Protein AF-A0A2P2KEE9-F1 (afdb_monomer_lite)

Organism: Rhizophora mucronata (NCBI:txid61149)

Structure (mmCIF, N/CA/C/O backbone):
data_AF-A0A2P2KEE9-F1
#
_entry.id   AF-A0A2P2KEE9-F1
#
loop_
_atom_site.group_PDB
_atom_site.id
_atom_site.type_symbol
_atom_site.label_atom_id
_atom_site.label_alt_id
_atom_site.label_comp_id
_atom_site.label_asym_id
_atom_site.label_entity_id
_atom_site.label_seq_id
_atom_site.pdbx_PDB_ins_code
_atom_site.Cartn_x
_atom_site.Cartn_y
_atom_site.Cartn_z
_atom_site.occupancy
_atom_site.B_iso_or_equiv
_atom_site.auth_seq_id
_atom_site.auth_comp_id
_atom_s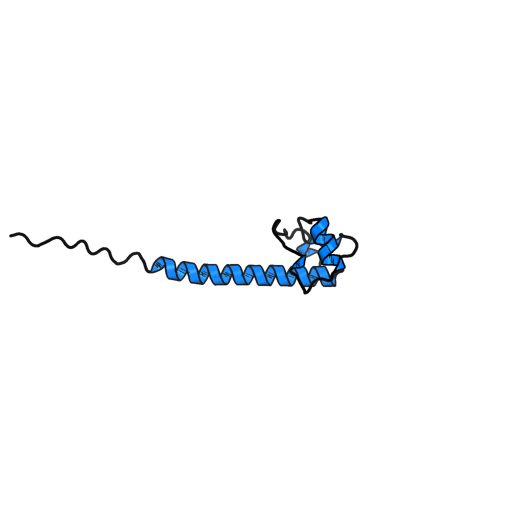ite.auth_asym_id
_atom_site.auth_atom_id
_atom_site.pdbx_PDB_model_num
ATOM 1 N N . MET A 1 1 ? 8.966 -12.299 3.941 1.00 59.47 1 MET A N 1
ATOM 2 C CA . MET A 1 1 ? 7.691 -11.857 3.320 1.00 59.47 1 MET A CA 1
ATOM 3 C C . MET A 1 1 ? 6.902 -12.978 2.614 1.00 59.47 1 MET A C 1
ATOM 5 O O . MET A 1 1 ? 5.798 -12.719 2.152 1.00 59.47 1 MET A O 1
ATOM 9 N N . ALA A 1 2 ? 7.389 -14.231 2.565 1.00 60.59 2 ALA A N 1
ATOM 10 C CA . ALA A 1 2 ? 6.725 -15.325 1.835 1.00 60.59 2 ALA A CA 1
ATOM 11 C C . ALA A 1 2 ? 5.352 -15.750 2.404 1.00 60.59 2 ALA A C 1
ATOM 13 O O . ALA A 1 2 ? 4.475 -16.153 1.650 1.00 60.59 2 ALA A O 1
ATOM 14 N N . HIS A 1 3 ? 5.116 -15.594 3.710 1.00 70.00 3 HIS A N 1
ATOM 15 C CA . HIS A 1 3 ? 3.892 -16.095 4.355 1.00 70.00 3 HIS A CA 1
ATOM 16 C C . HIS A 1 3 ? 2.623 -15.265 4.093 1.00 70.00 3 HIS A C 1
ATOM 18 O O . HIS A 1 3 ? 1.527 -15.725 4.392 1.00 70.00 3 HIS A O 1
ATOM 24 N N . GLN A 1 4 ? 2.734 -14.049 3.548 1.00 80.94 4 GLN A N 1
ATOM 25 C CA . GLN A 1 4 ? 1.591 -13.131 3.416 1.00 80.94 4 GLN A CA 1
ATOM 26 C C . GLN A 1 4 ? 1.042 -13.010 1.991 1.00 80.94 4 GLN A C 1
ATOM 28 O O . GLN A 1 4 ? 0.118 -12.236 1.765 1.00 80.94 4 GLN A O 1
ATOM 33 N N . GLN A 1 5 ? 1.553 -13.794 1.039 1.00 85.12 5 GLN A N 1
ATOM 34 C CA . GLN A 1 5 ? 1.161 -13.727 -0.377 1.00 85.12 5 GLN A CA 1
ATOM 35 C C . GLN A 1 5 ? -0.357 -13.856 -0.596 1.00 85.12 5 GLN A C 1
ATOM 37 O O . GLN A 1 5 ? -0.919 -13.160 -1.442 1.00 85.12 5 GLN A O 1
ATOM 42 N N . ASN A 1 6 ? -1.019 -14.684 0.215 1.00 92.25 6 ASN A N 1
ATOM 43 C CA . ASN A 1 6 ? -2.452 -14.972 0.111 1.00 92.25 6 ASN A CA 1
ATOM 44 C C . ASN A 1 6 ? -3.321 -14.087 1.012 1.00 92.25 6 ASN A C 1
ATOM 46 O O . ASN A 1 6 ? -4.525 -14.306 1.100 1.00 92.25 6 ASN A O 1
ATOM 50 N N . ARG A 1 7 ? -2.737 -13.107 1.717 1.00 93.69 7 ARG A N 1
ATOM 51 C CA . ARG A 1 7 ? -3.516 -12.218 2.580 1.00 93.69 7 ARG A CA 1
ATOM 52 C C . ARG A 1 7 ? -4.419 -11.341 1.702 1.00 93.69 7 ARG A C 1
ATOM 54 O O . ARG A 1 7 ? -3.869 -10.596 0.884 1.00 93.69 7 ARG A O 1
ATOM 61 N N . PRO A 1 8 ? -5.751 -11.404 1.870 1.00 95.06 8 PRO A N 1
ATOM 62 C CA . PRO A 1 8 ? -6.675 -10.631 1.056 1.00 95.06 8 PRO A CA 1
ATOM 63 C C . PRO A 1 8 ? -6.610 -9.144 1.406 1.00 95.06 8 PRO A C 1
ATOM 65 O O . PRO A 1 8 ? -6.371 -8.766 2.560 1.00 95.06 8 PRO A O 1
ATOM 68 N N . LEU A 1 9 ? -6.839 -8.315 0.395 1.00 95.69 9 LEU A N 1
ATOM 69 C CA . LEU A 1 9 ? -7.024 -6.876 0.513 1.00 95.69 9 LEU A CA 1
ATOM 70 C C . LEU A 1 9 ? -8.519 -6.557 0.364 1.00 95.69 9 LEU A C 1
ATOM 72 O O . LEU A 1 9 ? -9.153 -7.106 -0.531 1.00 95.69 9 LEU A O 1
ATOM 76 N N . PRO A 1 10 ? -9.102 -5.707 1.228 1.00 93.69 10 PRO A N 1
ATOM 77 C CA . PRO A 1 10 ? -10.467 -5.229 1.031 1.00 93.69 10 PRO A CA 1
ATOM 78 C C . PRO A 1 10 ? -10.620 -4.447 -0.282 1.00 93.69 10 PRO A C 1
ATOM 80 O O . PRO A 1 10 ? -9.786 -3.602 -0.605 1.00 93.69 10 PRO A O 1
ATOM 83 N N . ASP A 1 11 ? -11.718 -4.659 -1.005 1.00 90.94 11 ASP A N 1
ATOM 84 C CA . ASP A 1 11 ? -11.957 -4.000 -2.302 1.00 90.94 11 ASP A CA 1
ATOM 85 C C . ASP A 1 11 ? -12.169 -2.479 -2.179 1.00 90.94 11 ASP A C 1
ATOM 87 O O . ASP A 1 11 ? -11.934 -1.710 -3.115 1.00 90.94 11 ASP A O 1
ATOM 91 N N . ASN A 1 12 ? -12.597 -2.035 -0.997 1.00 92.62 12 ASN A N 1
ATOM 92 C CA . ASN A 1 12 ? -12.898 -0.645 -0.669 1.00 92.62 12 ASN A CA 1
ATOM 93 C C . ASN A 1 12 ? -11.719 0.109 -0.032 1.00 92.62 12 ASN A C 1
ATOM 95 O O . ASN A 1 12 ? -11.933 1.141 0.604 1.00 92.62 12 ASN A O 1
ATOM 99 N N . LEU A 1 13 ? -10.486 -0.394 -0.162 1.00 94.19 13 LEU A N 1
ATOM 100 C CA . LEU A 1 13 ? -9.311 0.345 0.288 1.00 94.19 13 LEU A CA 1
ATOM 101 C C . LEU A 1 13 ? -9.140 1.636 -0.514 1.00 94.19 13 LEU A C 1
ATOM 103 O O . LEU A 1 13 ? -9.037 1.624 -1.740 1.00 94.19 13 LEU A O 1
ATOM 107 N N . ASP A 1 14 ? -9.029 2.742 0.212 1.00 95.62 14 ASP A N 1
ATOM 108 C CA . ASP A 1 14 ? -8.604 4.017 -0.339 1.00 95.62 14 ASP A CA 1
ATOM 109 C C . ASP A 1 14 ? -7.105 4.203 -0.094 1.00 95.62 14 ASP A C 1
ATOM 111 O O . ASP A 1 14 ? -6.674 4.638 0.979 1.00 95.62 14 ASP A O 1
ATOM 115 N N . TYR A 1 15 ? -6.297 3.829 -1.087 1.00 97.06 15 TYR A N 1
ATOM 116 C CA . TYR A 1 15 ? -4.847 3.955 -0.986 1.00 97.06 15 TYR A CA 1
ATOM 117 C C . TYR A 1 15 ? -4.392 5.418 -0.973 1.00 97.06 15 TYR A C 1
ATOM 119 O O . TYR A 1 15 ? -3.360 5.707 -0.375 1.00 97.06 15 TYR A O 1
ATOM 127 N N . TYR A 1 16 ? -5.139 6.363 -1.556 1.00 97.19 16 TYR A N 1
ATOM 128 C CA . TYR A 1 16 ? -4.722 7.770 -1.583 1.00 97.19 16 TYR A CA 1
ATOM 129 C C . TYR A 1 16 ? -4.647 8.380 -0.181 1.00 97.19 16 TYR A C 1
ATOM 131 O O . TYR A 1 16 ? -3.725 9.149 0.112 1.00 97.19 16 TYR A O 1
ATOM 139 N N . ASN A 1 17 ? -5.546 7.945 0.702 1.00 95.75 17 ASN A N 1
ATOM 140 C CA . ASN A 1 17 ? -5.579 8.338 2.108 1.00 95.75 17 ASN A CA 1
ATOM 141 C C . ASN A 1 17 ? -4.497 7.666 2.980 1.00 95.75 17 ASN A C 1
ATOM 143 O O . ASN A 1 17 ? -4.326 8.027 4.146 1.00 95.75 17 ASN A O 1
ATOM 147 N N . MET A 1 18 ? -3.724 6.717 2.443 1.00 95.75 18 MET A N 1
ATOM 148 C CA . MET A 1 18 ? -2.643 6.046 3.171 1.00 95.75 18 MET A CA 1
ATOM 149 C C . MET A 1 18 ? -1.334 6.835 3.066 1.00 95.75 18 MET A C 1
ATOM 151 O O . MET A 1 18 ? -0.451 6.499 2.284 1.00 95.75 18 MET A O 1
ATOM 155 N N . THR A 1 19 ? -1.187 7.889 3.868 1.00 94.56 19 THR A N 1
ATOM 156 C CA . THR A 1 19 ? -0.031 8.811 3.818 1.00 94.56 19 THR A CA 1
ATOM 157 C C . THR A 1 19 ? 1.329 8.167 4.099 1.00 94.56 19 THR A C 1
ATOM 159 O O . THR A 1 19 ? 2.354 8.747 3.754 1.00 94.56 19 THR A O 1
ATOM 162 N N . THR A 1 20 ? 1.358 6.979 4.705 1.00 96.25 20 THR A N 1
ATOM 163 C CA . THR A 1 20 ? 2.588 6.205 4.930 1.00 96.25 20 THR A CA 1
ATOM 164 C C . THR A 1 20 ? 3.061 5.442 3.692 1.00 96.25 20 THR A C 1
ATOM 166 O O . THR A 1 20 ? 4.174 4.922 3.701 1.00 96.25 20 THR A O 1
ATOM 169 N N . LEU A 1 21 ? 2.238 5.361 2.642 1.00 97.88 21 LEU A N 1
ATOM 170 C CA . LEU A 1 21 ? 2.638 4.856 1.334 1.00 97.88 21 LEU A CA 1
ATOM 171 C C . LEU A 1 21 ? 3.238 5.984 0.495 1.00 97.88 21 LEU A C 1
ATOM 173 O O . LEU A 1 21 ? 2.773 7.130 0.525 1.00 97.88 21 LEU A O 1
ATOM 177 N N . SER A 1 22 ? 4.230 5.642 -0.321 1.00 98.12 22 SER A N 1
ATOM 178 C CA . SER A 1 22 ? 4.760 6.561 -1.324 1.00 98.12 22 SER A CA 1
ATOM 179 C C . SER A 1 22 ? 3.667 7.025 -2.295 1.00 98.12 22 SER A C 1
ATOM 181 O O . SER A 1 22 ? 2.640 6.369 -2.481 1.00 98.12 22 SER A O 1
ATOM 183 N N . LEU A 1 23 ? 3.862 8.191 -2.921 1.00 98.19 23 LEU A N 1
ATOM 184 C CA . LEU A 1 23 ? 2.917 8.692 -3.925 1.00 98.19 23 LEU A CA 1
ATOM 185 C C . LEU A 1 23 ? 2.756 7.695 -5.084 1.00 98.19 23 LEU A C 1
ATOM 187 O O . LEU A 1 23 ? 1.629 7.357 -5.438 1.00 98.19 23 LEU A O 1
ATOM 191 N N . GLU A 1 24 ? 3.868 7.161 -5.592 1.00 98.12 24 GLU A N 1
ATOM 192 C CA . GLU A 1 24 ? 3.849 6.169 -6.667 1.00 98.12 24 GLU A CA 1
ATOM 193 C C . GLU A 1 24 ? 3.072 4.912 -6.254 1.00 98.12 24 GLU A C 1
ATOM 195 O O . GLU A 1 24 ? 2.168 4.489 -6.974 1.00 98.12 24 GLU A O 1
ATOM 200 N N . ALA A 1 25 ? 3.331 4.351 -5.067 1.00 98.44 25 ALA A N 1
ATOM 201 C CA . ALA A 1 25 ? 2.589 3.181 -4.609 1.00 98.44 25 ALA A CA 1
ATOM 202 C C . ALA A 1 25 ? 1.084 3.461 -4.501 1.00 98.44 25 ALA A C 1
ATOM 204 O O . ALA A 1 25 ? 0.280 2.632 -4.930 1.00 98.44 25 ALA A O 1
ATOM 205 N N . ARG A 1 26 ? 0.680 4.633 -3.991 1.00 98.38 26 ARG A N 1
ATOM 206 C CA . ARG A 1 26 ? -0.739 5.020 -3.907 1.00 98.38 26 ARG A CA 1
ATOM 207 C C . ARG A 1 26 ? -1.401 5.077 -5.276 1.00 98.38 26 ARG A C 1
ATOM 209 O O . ARG A 1 26 ? -2.486 4.521 -5.443 1.00 98.38 26 ARG A O 1
ATOM 216 N N . GLU A 1 27 ? -0.749 5.689 -6.257 1.00 98.38 27 GLU A N 1
ATOM 217 C CA . GLU A 1 27 ? -1.252 5.770 -7.629 1.00 98.38 27 GLU A CA 1
ATOM 218 C C . GLU A 1 27 ? -1.361 4.385 -8.276 1.00 98.38 27 GLU A C 1
ATOM 220 O O . GLU A 1 27 ? -2.406 4.017 -8.822 1.00 98.38 27 GLU A O 1
ATOM 225 N N . LYS A 1 28 ? -0.294 3.583 -8.189 1.00 98.19 28 LYS A N 1
ATOM 226 C CA . LYS A 1 28 ? -0.230 2.261 -8.823 1.00 98.19 28 LYS A CA 1
ATOM 227 C C . LYS A 1 28 ? -1.221 1.288 -8.190 1.00 98.19 28 LYS A C 1
ATOM 229 O O . LYS A 1 28 ? -1.953 0.622 -8.918 1.00 98.19 28 LYS A O 1
ATOM 234 N N . LEU A 1 29 ? -1.293 1.226 -6.860 1.00 98.19 29 LEU A N 1
ATOM 235 C CA . LEU A 1 29 ? -2.225 0.348 -6.146 1.00 98.19 29 LEU A CA 1
ATOM 236 C C . LEU A 1 29 ? -3.682 0.764 -6.371 1.00 98.19 29 LEU A C 1
ATOM 238 O O . LEU A 1 29 ? -4.524 -0.105 -6.590 1.00 98.19 29 LEU A O 1
ATOM 242 N N . SER A 1 30 ? -3.976 2.069 -6.409 1.00 97.81 30 SER A N 1
ATOM 243 C CA . SER A 1 30 ? -5.327 2.566 -6.713 1.00 97.81 30 SER A CA 1
ATOM 244 C C . SER A 1 30 ? -5.784 2.206 -8.122 1.00 97.81 30 SER A C 1
ATOM 246 O O . SER A 1 30 ? -6.966 1.921 -8.320 1.00 97.81 30 SER A O 1
ATOM 248 N N . LYS A 1 31 ? -4.855 2.199 -9.087 1.00 97.62 31 LYS A N 1
ATOM 249 C CA . LYS A 1 31 ? -5.122 1.821 -10.478 1.00 97.62 31 LYS A CA 1
ATOM 250 C C . LYS A 1 31 ? -5.247 0.308 -10.663 1.00 97.62 31 LYS A C 1
ATOM 252 O O . LYS A 1 31 ? -6.139 -0.138 -11.373 1.00 97.62 31 LYS A O 1
ATOM 257 N N . VAL A 1 32 ? -4.344 -0.471 -10.065 1.00 97.44 32 VAL A N 1
ATOM 258 C CA . VAL A 1 32 ? -4.284 -1.931 -10.252 1.00 97.44 32 VAL A CA 1
ATOM 259 C C . VAL A 1 32 ? -5.323 -2.667 -9.406 1.00 97.44 32 VAL A C 1
ATOM 261 O O . VAL A 1 32 ? -5.808 -3.704 -9.843 1.00 97.44 32 VAL A O 1
ATOM 264 N N . ARG A 1 33 ? -5.670 -2.145 -8.220 1.00 97.44 33 ARG A N 1
ATOM 265 C CA . ARG A 1 33 ? -6.609 -2.769 -7.266 1.00 97.44 33 ARG A CA 1
ATOM 266 C C . ARG A 1 33 ? -6.273 -4.248 -6.986 1.00 97.44 33 ARG A C 1
ATOM 268 O O . ARG A 1 33 ? -7.085 -5.129 -7.260 1.00 97.44 33 ARG A O 1
ATOM 275 N N . PRO A 1 34 ? -5.068 -4.556 -6.468 1.00 97.31 34 PRO A N 1
ATOM 276 C CA . PRO A 1 34 ? -4.682 -5.936 -6.191 1.00 97.31 34 PRO A CA 1
ATOM 277 C C . PRO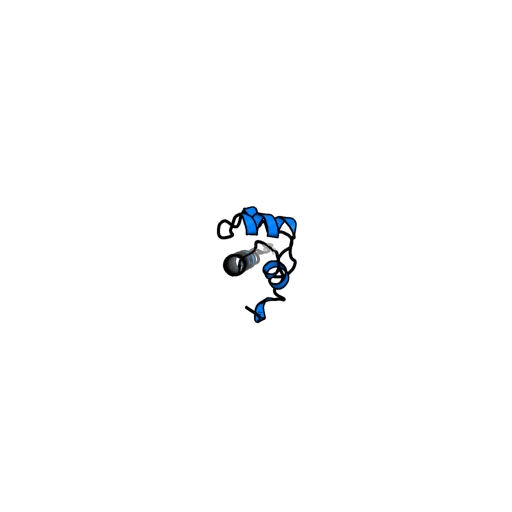 A 1 34 ? -5.587 -6.566 -5.127 1.00 97.31 34 PRO A C 1
ATOM 279 O O . PRO A 1 34 ? -5.911 -5.936 -4.124 1.00 97.31 34 PRO A O 1
ATOM 282 N N . GLN A 1 35 ? -5.920 -7.844 -5.303 1.00 97.25 35 GLN A N 1
ATOM 283 C CA . GLN A 1 35 ? -6.786 -8.580 -4.373 1.00 97.25 35 GLN A CA 1
ATOM 284 C C . GLN A 1 35 ? -6.018 -9.186 -3.195 1.00 97.25 35 GLN A C 1
ATOM 286 O O . GLN A 1 35 ? -6.606 -9.561 -2.181 1.00 97.25 35 GLN A O 1
ATOM 291 N N . THR A 1 36 ? -4.691 -9.297 -3.310 1.00 97.31 36 THR A N 1
ATOM 292 C CA . THR A 1 36 ? -3.838 -9.842 -2.250 1.00 97.31 36 THR A CA 1
ATOM 293 C C . THR A 1 36 ? -2.550 -9.047 -2.076 1.00 97.31 36 THR A C 1
ATOM 295 O O . THR A 1 36 ? -2.075 -8.378 -2.997 1.00 97.31 36 THR A O 1
ATOM 298 N N . ILE A 1 37 ? -1.926 -9.175 -0.902 1.00 97.12 37 ILE A N 1
ATOM 299 C CA . ILE A 1 37 ? -0.593 -8.610 -0.631 1.00 97.12 37 ILE A CA 1
ATOM 300 C C . ILE A 1 37 ? 0.450 -9.136 -1.623 1.00 97.12 37 ILE A C 1
ATOM 302 O O . ILE A 1 37 ? 1.331 -8.392 -2.052 1.00 97.12 37 ILE A O 1
ATOM 306 N N . GLY A 1 38 ? 0.341 -10.404 -2.027 1.00 96.56 38 GLY A N 1
ATOM 307 C CA . GLY A 1 38 ? 1.234 -10.980 -3.022 1.00 96.56 38 GLY A CA 1
ATOM 308 C C . GLY A 1 38 ? 1.134 -10.283 -4.373 1.00 96.56 38 GLY A C 1
ATOM 309 O O . GLY A 1 38 ? 2.159 -9.931 -4.957 1.00 96.56 38 GLY A O 1
ATOM 310 N N . GLN A 1 39 ? -0.087 -10.022 -4.845 1.00 97.12 39 GLN A N 1
ATOM 311 C CA . GLN A 1 39 ? -0.297 -9.244 -6.066 1.00 97.12 39 GLN A CA 1
ATOM 312 C C . GLN A 1 39 ? 0.248 -7.819 -5.920 1.00 97.12 39 GLN A C 1
ATOM 314 O O . GLN A 1 39 ? 1.005 -7.383 -6.782 1.00 97.12 39 GLN A O 1
ATOM 319 N N . ALA A 1 40 ? -0.050 -7.138 -4.807 1.00 97.62 40 ALA A N 1
ATOM 320 C CA . ALA A 1 40 ? 0.445 -5.788 -4.530 1.00 97.62 40 ALA A CA 1
ATOM 321 C C . ALA A 1 40 ? 1.981 -5.704 -4.586 1.00 97.62 40 ALA A C 1
ATOM 323 O O . ALA A 1 40 ? 2.522 -4.789 -5.197 1.00 97.62 40 ALA A O 1
ATOM 324 N N . SER A 1 41 ? 2.685 -6.695 -4.024 1.00 97.25 41 SER A N 1
ATOM 325 C CA . SER A 1 41 ? 4.158 -6.744 -4.010 1.00 97.25 41 SER A CA 1
ATOM 326 C C . SER A 1 41 ? 4.814 -6.884 -5.386 1.00 97.25 41 SER A C 1
ATOM 328 O O . SER A 1 41 ? 6.006 -6.630 -5.516 1.00 97.25 41 SER A O 1
ATOM 330 N N . ARG A 1 42 ? 4.055 -7.299 -6.408 1.00 96.56 42 ARG A N 1
ATOM 331 C CA . ARG A 1 42 ? 4.528 -7.426 -7.794 1.00 96.56 42 ARG A CA 1
ATOM 332 C C . ARG A 1 42 ? 4.156 -6.230 -8.667 1.00 96.56 42 ARG A C 1
ATOM 334 O O . ARG A 1 42 ? 4.530 -6.199 -9.836 1.00 96.56 42 ARG A O 1
ATOM 341 N N . VAL A 1 43 ? 3.410 -5.262 -8.137 1.00 97.75 43 VAL A N 1
ATOM 342 C CA . VAL A 1 43 ? 3.060 -4.051 -8.879 1.00 97.75 43 VAL A CA 1
ATOM 343 C C . VAL A 1 43 ? 4.316 -3.198 -9.054 1.00 97.75 43 VAL A C 1
ATOM 345 O O . VAL A 1 43 ? 4.954 -2.805 -8.081 1.00 97.75 43 VAL A O 1
ATOM 348 N N . GLY A 1 44 ? 4.673 -2.900 -10.305 1.00 97.25 44 GLY A N 1
ATOM 349 C CA . GLY A 1 44 ? 5.795 -2.011 -10.607 1.00 97.25 44 GLY 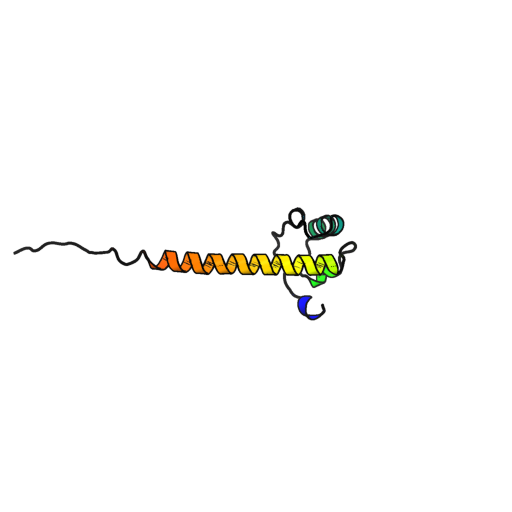A CA 1
ATOM 350 C C . GLY A 1 44 ? 5.584 -0.625 -9.993 1.00 97.25 44 GLY A C 1
ATOM 351 O O . GLY A 1 44 ? 4.506 -0.046 -10.140 1.00 97.25 44 GLY A O 1
ATOM 352 N N . GLY A 1 45 ? 6.605 -0.113 -9.304 1.00 95.31 45 GLY A N 1
ATOM 353 C CA . GLY A 1 45 ? 6.529 1.141 -8.544 1.00 95.31 45 GLY A CA 1
ATOM 354 C C . GLY A 1 45 ? 6.083 0.978 -7.086 1.00 95.31 45 GLY A C 1
ATOM 355 O O . GLY A 1 45 ? 6.010 1.960 -6.358 1.00 95.31 45 GLY A O 1
ATOM 356 N N . VAL A 1 46 ? 5.796 -0.249 -6.631 1.00 98.12 46 VAL A N 1
ATOM 357 C CA . VAL A 1 46 ? 5.522 -0.544 -5.216 1.00 98.12 46 VAL A CA 1
ATOM 358 C C . VAL A 1 46 ? 6.759 -1.173 -4.583 1.00 98.12 46 VAL A C 1
ATOM 360 O O . VAL A 1 46 ? 7.207 -2.243 -4.994 1.00 98.12 46 VAL A O 1
ATOM 363 N N . SER A 1 47 ? 7.326 -0.514 -3.573 1.00 97.69 47 SER A N 1
ATOM 364 C CA . SER A 1 47 ? 8.541 -0.983 -2.904 1.00 97.69 47 SER A CA 1
ATOM 365 C C . SER A 1 47 ? 8.245 -1.980 -1.769 1.00 97.69 47 SER A C 1
ATOM 367 O O . SER A 1 47 ? 7.134 -2.019 -1.229 1.00 97.69 47 SER A O 1
ATOM 369 N N . PRO A 1 48 ? 9.243 -2.757 -1.302 1.00 96.50 48 PRO A N 1
ATOM 370 C CA . PRO A 1 48 ? 9.094 -3.578 -0.096 1.00 96.50 48 PRO A CA 1
ATOM 371 C C . PRO A 1 48 ? 8.709 -2.776 1.163 1.00 96.50 48 PRO A C 1
ATOM 373 O O . PRO A 1 48 ? 8.026 -3.300 2.051 1.00 96.50 48 PRO A O 1
ATOM 376 N N . ALA A 1 49 ? 9.116 -1.503 1.243 1.00 97.25 49 ALA A N 1
ATOM 377 C CA . ALA A 1 49 ? 8.739 -0.606 2.333 1.00 97.25 49 ALA A CA 1
ATOM 378 C C . ALA A 1 49 ? 7.245 -0.248 2.272 1.00 97.25 49 ALA A C 1
ATOM 380 O O . ALA A 1 49 ? 6.565 -0.327 3.294 1.00 97.25 49 ALA A O 1
ATOM 381 N N . ASP A 1 50 ? 6.711 0.029 1.077 1.00 98.12 50 ASP A N 1
ATOM 382 C CA . ASP A 1 50 ? 5.279 0.289 0.874 1.00 98.12 50 ASP A C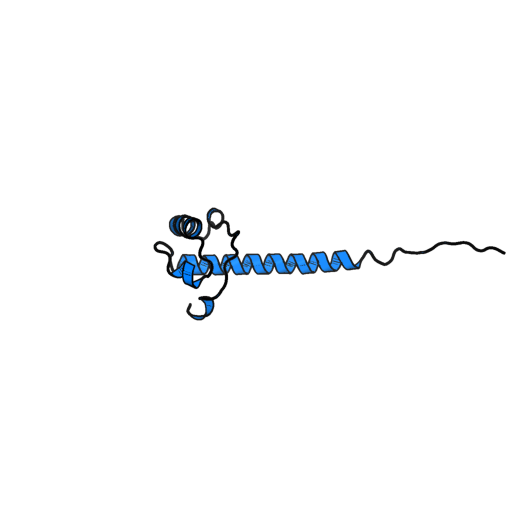A 1
ATOM 383 C C . ASP A 1 50 ? 4.427 -0.923 1.270 1.00 98.12 50 ASP A C 1
ATOM 385 O O . ASP A 1 50 ? 3.412 -0.784 1.950 1.00 98.12 50 ASP A O 1
ATOM 389 N N . ILE A 1 51 ? 4.862 -2.139 0.921 1.00 97.56 51 ILE A N 1
ATOM 390 C CA . ILE A 1 51 ? 4.171 -3.368 1.341 1.00 97.56 51 ILE A CA 1
ATOM 391 C C . ILE A 1 51 ? 4.157 -3.503 2.864 1.00 97.56 51 ILE A C 1
ATOM 393 O O . ILE A 1 51 ? 3.130 -3.853 3.448 1.00 97.56 51 ILE A O 1
ATOM 397 N N . THR A 1 52 ? 5.272 -3.182 3.520 1.00 96.62 52 THR A N 1
ATOM 398 C CA . THR A 1 52 ? 5.357 -3.197 4.985 1.00 96.62 52 THR A CA 1
ATOM 399 C C . THR A 1 52 ? 4.405 -2.173 5.608 1.00 96.62 52 THR A C 1
ATOM 401 O O . THR A 1 52 ? 3.649 -2.514 6.519 1.00 96.62 52 THR A O 1
ATOM 404 N N . ALA A 1 53 ? 4.369 -0.949 5.079 1.00 97.31 53 ALA A N 1
ATOM 405 C CA . ALA A 1 53 ? 3.452 0.094 5.526 1.00 97.31 53 ALA A CA 1
ATOM 406 C C . ALA A 1 53 ? 1.979 -0.308 5.333 1.00 97.31 53 ALA A C 1
ATOM 408 O O . ALA A 1 53 ? 1.180 -0.182 6.264 1.00 97.31 53 ALA A O 1
ATOM 409 N N . LEU A 1 54 ? 1.628 -0.878 4.176 1.00 96.81 54 LEU A N 1
ATOM 410 C CA . LEU A 1 54 ? 0.284 -1.384 3.896 1.00 96.81 54 LEU A CA 1
ATOM 411 C C . LEU A 1 54 ? -0.142 -2.442 4.924 1.00 96.81 54 LEU A C 1
ATOM 413 O O . LEU A 1 54 ? -1.245 -2.386 5.464 1.00 96.81 54 LEU A O 1
ATOM 417 N N . LEU A 1 55 ? 0.739 -3.388 5.254 1.00 95.75 55 LEU A N 1
ATOM 418 C CA . LEU A 1 55 ? 0.461 -4.430 6.246 1.00 95.75 55 LEU A CA 1
ATOM 419 C C . LEU A 1 55 ? 0.205 -3.869 7.649 1.00 95.75 55 LEU A C 1
ATOM 421 O O . LEU A 1 55 ? -0.680 -4.376 8.346 1.00 95.75 55 LEU A O 1
ATOM 425 N N . ILE A 1 56 ? 0.956 -2.839 8.048 1.00 95.44 56 ILE A N 1
ATOM 426 C CA . ILE A 1 56 ? 0.783 -2.144 9.330 1.00 95.44 56 ILE A CA 1
ATOM 427 C C . ILE A 1 56 ? -0.573 -1.434 9.367 1.00 95.44 56 ILE A C 1
ATOM 429 O O . ILE A 1 56 ? -1.315 -1.594 10.336 1.00 95.44 56 ILE A O 1
ATOM 433 N N . ILE A 1 57 ? -0.935 -0.710 8.301 1.00 95.44 57 ILE A N 1
ATOM 434 C CA . ILE A 1 57 ? -2.234 -0.026 8.190 1.00 95.44 57 ILE A CA 1
ATOM 435 C C . ILE A 1 57 ? -3.387 -1.028 8.306 1.00 95.44 57 ILE A C 1
ATOM 437 O O . ILE A 1 57 ? -4.324 -0.817 9.077 1.00 95.44 57 ILE A O 1
ATOM 441 N N . LEU A 1 58 ? -3.311 -2.148 7.580 1.00 93.88 58 LEU A N 1
ATOM 442 C CA . LEU A 1 58 ? -4.341 -3.188 7.613 1.00 93.88 58 LEU A CA 1
ATOM 443 C C . LEU A 1 58 ? -4.502 -3.794 9.009 1.00 93.88 58 LEU A C 1
ATOM 445 O O . LEU A 1 58 ? -5.621 -4.050 9.453 1.00 93.88 58 LEU A O 1
ATOM 449 N N . GLU A 1 59 ? -3.394 -4.015 9.714 1.00 93.75 59 GLU A N 1
ATOM 450 C CA . GLU A 1 59 ? -3.427 -4.530 11.080 1.00 93.75 59 GLU A CA 1
ATOM 451 C C . GLU A 1 59 ? -3.988 -3.502 12.074 1.00 93.75 59 GLU A C 1
ATOM 453 O O . GLU A 1 59 ? -4.811 -3.853 12.922 1.00 93.75 59 GLU A O 1
ATOM 458 N N . ALA A 1 60 ? -3.626 -2.225 11.936 1.00 92.25 60 ALA A N 1
ATOM 459 C CA . ALA A 1 60 ? -4.173 -1.146 12.755 1.00 92.25 60 ALA A CA 1
ATOM 460 C C . ALA A 1 60 ? -5.694 -1.004 12.569 1.00 92.25 60 ALA A C 1
ATOM 462 O O . ALA A 1 60 ? -6.437 -0.930 13.552 1.00 92.25 60 ALA A O 1
ATOM 463 N N . ASN A 1 61 ? -6.176 -1.042 11.323 1.00 91.31 61 ASN A N 1
ATOM 464 C CA . ASN A 1 61 ? -7.605 -0.977 11.009 1.00 91.31 61 ASN A CA 1
ATOM 465 C C . ASN A 1 61 ? -8.367 -2.185 11.573 1.00 91.31 61 ASN A C 1
ATOM 467 O O . ASN A 1 61 ? -9.447 -2.022 12.144 1.00 91.31 61 ASN A O 1
ATOM 471 N N . ARG A 1 62 ? -7.780 -3.389 11.497 1.00 90.81 62 ARG A N 1
ATOM 472 C CA . ARG A 1 62 ? -8.356 -4.610 12.082 1.00 90.81 62 ARG A CA 1
ATOM 473 C C . ARG A 1 62 ? -8.531 -4.487 13.597 1.00 90.81 62 ARG A C 1
ATOM 475 O O . ARG A 1 62 ? -9.590 -4.839 14.112 1.00 90.81 62 ARG A O 1
ATOM 482 N N . ARG A 1 63 ? -7.522 -3.973 14.310 1.00 91.38 63 ARG A N 1
ATOM 483 C CA . ARG A 1 63 ? -7.575 -3.785 15.772 1.00 91.38 63 ARG A CA 1
ATOM 484 C C . ARG A 1 63 ? -8.631 -2.762 16.184 1.00 91.38 63 ARG A C 1
ATOM 486 O O . ARG A 1 63 ? -9.405 -3.037 17.096 1.00 91.38 63 ARG A O 1
ATOM 493 N N . LYS A 1 64 ? -8.725 -1.633 15.471 1.00 89.06 64 LYS A N 1
ATOM 494 C CA . LYS A 1 64 ? -9.773 -0.620 15.701 1.00 89.06 64 LYS A CA 1
ATOM 495 C C . LYS A 1 64 ? -11.177 -1.207 15.535 1.00 89.06 64 LYS A C 1
ATOM 497 O O . LYS A 1 64 ? -12.026 -1.016 16.400 1.00 89.06 64 LYS A O 1
ATOM 502 N N . ALA A 1 65 ? -11.395 -1.986 14.474 1.00 85.75 65 ALA A N 1
ATOM 503 C CA . ALA A 1 65 ? -12.674 -2.650 14.235 1.00 85.75 65 ALA A CA 1
ATOM 504 C C . ALA A 1 65 ? -13.025 -3.692 15.315 1.00 85.75 65 ALA A C 1
ATOM 506 O O . ALA A 1 65 ? -14.201 -3.945 15.561 1.00 85.75 65 ALA A O 1
ATOM 507 N N . GLN A 1 66 ? -12.031 -4.313 15.960 1.00 83.75 66 GLN A N 1
ATOM 508 C CA . GLN A 1 66 ? -12.254 -5.264 17.054 1.00 83.75 66 GLN A CA 1
ATOM 509 C C . GLN A 1 66 ? -12.574 -4.574 18.384 1.00 83.75 66 GLN A C 1
ATOM 511 O O . GLN A 1 66 ? -13.489 -5.023 19.067 1.00 83.75 66 GLN A O 1
ATOM 516 N N . GLY A 1 67 ? -11.896 -3.470 18.717 1.00 79.06 67 GLY A N 1
ATOM 517 C CA . GLY A 1 67 ? -12.206 -2.683 19.920 1.00 79.06 67 GLY A CA 1
ATOM 518 C C . GLY A 1 67 ? -13.651 -2.177 19.920 1.00 79.06 67 GLY A C 1
ATOM 519 O O . GLY A 1 67 ? -14.403 -2.442 20.851 1.00 79.06 67 GLY A O 1
ATOM 520 N N . GLN A 1 68 ? -14.092 -1.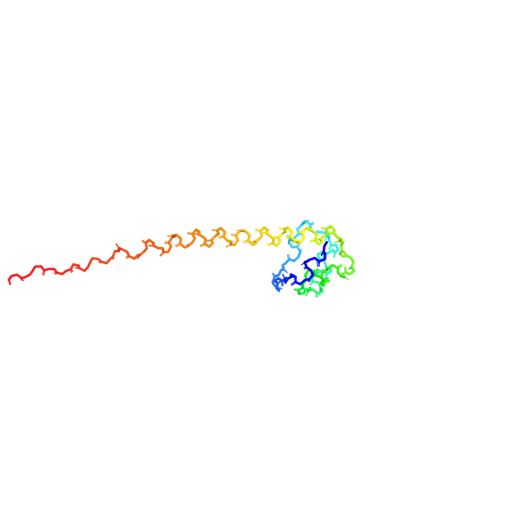600 18.798 1.00 73.50 68 GLN A N 1
ATOM 521 C CA . GLN A 1 68 ? -15.456 -1.075 18.651 1.00 73.50 68 GLN A CA 1
ATOM 522 C C . GLN A 1 68 ? -16.551 -2.149 18.770 1.00 73.50 68 GLN A C 1
ATOM 524 O O . GLN A 1 68 ? -17.658 -1.867 19.231 1.00 73.50 68 GLN A O 1
ATOM 529 N N . LYS A 1 69 ? -16.270 -3.391 18.349 1.00 70.25 69 LYS A N 1
ATOM 530 C CA . LYS A 1 69 ? -17.223 -4.506 18.474 1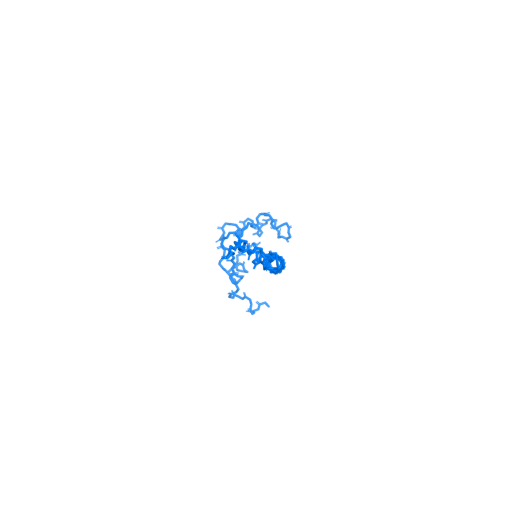.00 70.25 69 LYS A CA 1
ATOM 531 C C . LYS A 1 69 ? -17.433 -4.913 19.931 1.00 70.25 69 LYS A C 1
ATOM 533 O O . LYS A 1 69 ? -18.560 -5.240 20.294 1.00 70.25 69 LYS A O 1
ATOM 538 N N . SER A 1 70 ? -16.380 -4.883 20.744 1.00 70.56 70 SER A N 1
ATOM 539 C CA . SER A 1 70 ? -16.460 -5.189 22.175 1.00 70.56 70 SER A CA 1
ATOM 540 C C . SER A 1 70 ? -17.278 -4.137 22.924 1.00 70.56 70 SER A C 1
ATOM 542 O O . SER A 1 70 ? -18.188 -4.500 23.669 1.00 70.56 70 SER A O 1
ATOM 544 N N . ASP A 1 71 ? -17.040 -2.854 22.640 1.00 69.88 71 ASP A N 1
ATOM 545 C CA . ASP A 1 71 ? -17.755 -1.742 23.281 1.00 69.88 71 ASP A CA 1
ATOM 546 C C . ASP A 1 71 ? -19.254 -1.751 22.933 1.00 69.88 71 ASP A C 1
ATOM 548 O O . ASP A 1 71 ? -20.115 -1.622 23.805 1.00 69.88 71 ASP A O 1
ATOM 552 N N . LYS A 1 72 ? -19.595 -1.997 21.660 1.00 67.44 72 LYS A N 1
ATOM 553 C CA . LYS A 1 72 ? -20.994 -2.068 21.207 1.00 67.44 72 LYS A CA 1
ATOM 554 C C . LYS A 1 72 ? -21.738 -3.294 21.752 1.00 67.44 72 LYS A C 1
ATOM 556 O O . LYS A 1 72 ? -22.942 -3.215 22.012 1.00 67.44 72 LYS A O 1
ATOM 561 N N . LYS A 1 73 ? -21.043 -4.425 21.931 1.00 66.50 73 LYS A N 1
ATOM 562 C CA . LYS A 1 73 ? -21.632 -5.644 22.504 1.00 66.50 73 LYS A CA 1
ATOM 563 C C . LYS A 1 73 ? -22.037 -5.419 23.961 1.00 66.50 73 LYS A C 1
ATOM 565 O O . LYS A 1 73 ? -23.127 -5.831 24.327 1.00 66.50 73 LYS A O 1
ATOM 570 N N . LEU A 1 74 ? -21.213 -4.717 24.744 1.00 63.72 74 LEU A N 1
ATOM 571 C CA . LEU A 1 74 ? -21.504 -4.401 26.145 1.00 63.72 74 LEU A CA 1
ATOM 572 C C . LEU A 1 74 ? -22.750 -3.507 26.277 1.00 63.72 74 LEU A C 1
ATOM 574 O O . LEU A 1 74 ? -23.651 -3.832 27.048 1.00 63.72 74 LEU A O 1
ATOM 578 N N . ALA A 1 75 ? -22.844 -2.460 25.449 1.00 63.53 75 ALA A N 1
ATOM 579 C CA . ALA A 1 75 ? -23.982 -1.538 25.432 1.00 63.53 75 ALA A CA 1
ATOM 580 C C . ALA A 1 75 ? -25.315 -2.201 25.024 1.00 63.53 75 ALA A C 1
ATOM 582 O O . ALA A 1 75 ? -26.367 -1.799 25.507 1.00 63.53 75 ALA A O 1
ATOM 583 N N . SER A 1 76 ? -25.284 -3.234 24.174 1.00 61.59 76 SER A N 1
ATOM 584 C CA . SER A 1 76 ? -26.508 -3.916 23.708 1.00 61.59 76 SER A CA 1
ATOM 585 C C . SER A 1 76 ? -27.072 -4.928 24.720 1.00 61.59 76 SER A C 1
ATOM 587 O O . SER A 1 76 ? -28.213 -5.350 24.583 1.00 61.59 76 SER A O 1
ATOM 589 N N . THR A 1 77 ? -26.299 -5.317 25.742 1.00 61.16 77 THR A N 1
ATOM 590 C CA . THR A 1 77 ? -26.735 -6.253 26.802 1.00 61.16 77 THR A CA 1
ATOM 591 C C . THR A 1 77 ? -27.525 -5.583 27.933 1.00 61.16 77 THR A C 1
ATOM 593 O O . THR A 1 77 ? -28.080 -6.285 28.769 1.00 61.16 77 THR A O 1
ATOM 596 N N . MET A 1 78 ? -27.573 -4.246 27.995 1.00 59.47 78 MET A N 1
ATOM 597 C CA . MET A 1 78 ? -28.178 -3.503 29.116 1.00 59.47 78 MET A CA 1
ATOM 598 C C . MET A 1 78 ? -29.636 -3.060 28.875 1.00 59.47 78 MET A C 1
ATOM 600 O O . MET A 1 78 ? -30.206 -2.397 29.731 1.00 59.47 78 MET A O 1
ATOM 604 N N . THR A 1 79 ? -30.262 -3.429 27.751 1.00 59.25 79 THR A N 1
ATOM 605 C CA . THR A 1 79 ? -31.632 -3.000 27.383 1.00 59.25 79 THR A CA 1
ATOM 606 C C . THR A 1 79 ? -32.737 -4.045 27.596 1.00 59.25 79 THR A C 1
ATOM 608 O O . THR A 1 79 ? -33.862 -3.815 27.168 1.00 59.25 79 THR A O 1
ATOM 611 N N . GLU A 1 80 ? -32.473 -5.170 28.267 1.00 58.00 80 GLU A N 1
ATOM 612 C CA . GLU A 1 80 ? -33.457 -6.264 28.420 1.00 58.00 80 GLU A CA 1
ATOM 613 C C . GLU A 1 80 ? -33.882 -6.537 29.879 1.00 58.00 80 GLU A C 1
ATOM 615 O O . GLU A 1 80 ? -34.218 -7.660 30.236 1.00 58.00 80 GLU A O 1
ATOM 620 N N . SER A 1 81 ? -33.888 -5.513 30.744 1.00 54.00 81 SER A N 1
ATOM 621 C CA . SER A 1 81 ? -34.363 -5.647 32.135 1.00 54.00 81 SER A CA 1
ATOM 622 C C . SER A 1 81 ? -35.238 -4.480 32.613 1.00 54.00 81 SER A C 1
ATOM 624 O O . SER A 1 81 ? -35.159 -4.096 33.772 1.00 54.00 81 SER A O 1
ATOM 626 N N . ASP A 1 82 ? -36.104 -3.950 31.745 1.00 56.78 82 ASP A N 1
ATOM 627 C CA . ASP A 1 82 ? -37.214 -3.067 32.142 1.00 56.78 82 ASP A CA 1
ATOM 628 C C . ASP A 1 82 ? -38.527 -3.526 31.484 1.00 56.78 82 ASP A C 1
ATOM 630 O O . ASP A 1 82 ? -39.183 -2.806 30.731 1.00 56.78 82 ASP A O 1
ATOM 634 N N . HIS A 1 83 ? -38.928 -4.770 31.758 1.00 55.56 83 HIS A N 1
ATOM 635 C CA . HIS A 1 83 ? -40.315 -5.191 31.568 1.00 55.56 83 HIS A CA 1
ATOM 636 C C . HIS A 1 83 ? -40.894 -5.630 32.910 1.00 55.56 83 HIS A C 1
ATOM 638 O O . HIS A 1 83 ? -40.866 -6.800 33.280 1.00 55.56 83 HIS A O 1
ATOM 644 N N . VAL A 1 84 ? -41.407 -4.651 33.654 1.00 61.62 84 VAL A N 1
ATOM 645 C CA . VAL A 1 84 ? -42.312 -4.887 34.779 1.00 61.62 84 VAL A CA 1
ATOM 646 C C . VAL A 1 84 ? -43.730 -4.827 34.204 1.00 61.62 84 VAL A C 1
ATOM 648 O O . VAL A 1 84 ? -44.213 -3.723 33.937 1.00 61.62 84 VAL A O 1
ATOM 651 N N . PRO A 1 85 ? -44.433 -5.949 33.958 1.00 53.41 85 PRO A N 1
ATOM 652 C CA . PRO A 1 85 ? -45.860 -5.869 33.720 1.00 53.41 85 PRO A CA 1
ATOM 653 C C . PRO A 1 85 ? -46.521 -5.574 35.067 1.00 53.41 85 PRO A C 1
ATOM 655 O O . PRO A 1 85 ? -46.741 -6.448 35.902 1.00 53.41 85 PRO A O 1
ATOM 658 N N . ASN A 1 86 ? -46.797 -4.294 35.289 1.00 67.94 86 ASN A N 1
ATOM 659 C CA . ASN A 1 86 ? -47.761 -3.848 36.276 1.00 67.94 86 ASN A CA 1
ATOM 660 C C . ASN A 1 86 ? -49.159 -4.262 35.797 1.00 67.94 86 ASN A C 1
ATOM 662 O O . ASN A 1 86 ? -49.664 -3.690 34.832 1.00 67.94 86 ASN A O 1
ATOM 666 N N . VAL A 1 87 ? -49.799 -5.218 36.472 1.00 53.75 87 VAL A N 1
ATOM 667 C CA . VAL A 1 87 ? -51.264 -5.291 36.487 1.00 53.75 87 VAL A CA 1
ATOM 668 C C . VAL A 1 87 ? -51.772 -5.800 37.839 1.00 53.75 87 VAL A C 1
ATOM 670 O O . VAL A 1 87 ? -51.811 -6.988 38.130 1.00 53.75 87 VAL A O 1
ATOM 673 N N . ALA A 1 88 ? -52.088 -4.811 38.673 1.00 53.81 88 ALA A N 1
ATOM 674 C CA . ALA A 1 88 ? -53.266 -4.690 39.527 1.00 53.81 88 ALA A CA 1
ATOM 675 C C . ALA A 1 88 ? -53.771 -5.920 40.310 1.00 53.81 88 ALA A C 1
ATOM 677 O O . ALA A 1 88 ? -54.383 -6.841 39.773 1.00 53.81 88 ALA A O 1
ATOM 678 N N . LEU A 1 89 ? -53.668 -5.784 41.638 1.00 49.56 89 LEU A N 1
ATOM 679 C CA . LEU A 1 89 ? -54.661 -6.254 42.603 1.00 49.56 89 LEU A CA 1
ATOM 680 C C . LEU A 1 89 ? -56.097 -5.998 42.098 1.00 49.56 89 LEU A C 1
ATOM 682 O O . LEU A 1 89 ? -56.489 -4.849 41.902 1.00 49.56 89 LEU A O 1
ATOM 686 N N . ALA A 1 90 ? -56.899 -7.052 42.019 1.00 48.19 90 ALA A N 1
ATOM 687 C CA . ALA A 1 90 ? -58.343 -7.018 42.241 1.00 48.19 90 ALA A CA 1
ATOM 688 C C . ALA A 1 90 ? -58.655 -8.305 43.023 1.00 48.19 90 ALA A C 1
ATOM 690 O O . ALA A 1 90 ? -58.321 -9.389 42.555 1.00 48.19 90 ALA A O 1
ATOM 691 N N . SER A 1 91 ? -58.867 -8.165 44.337 1.00 52.69 91 SER A N 1
ATOM 692 C CA . SER A 1 91 ? -60.188 -8.250 44.994 1.00 52.69 91 SER A CA 1
ATOM 693 C C . SER A 1 91 ? -60.734 -9.671 45.019 1.00 52.69 91 SER A C 1
ATOM 695 O O . SER A 1 91 ? -61.149 -10.157 43.949 1.00 52.69 91 SER A O 1
#

Foldseek 3Di:
DVVFLAPFDDQPDQLVPLPQADPQLNVQCVVVVDGGLNRSPPGPSGDPSNSVSVVVVVVVVVVVVVVVVVVVVVVVVPPPPPDDPDDDDDD

Sequence (91 aa):
MAHQQNRPLPDNLDYYNMTTLSLEAREKLSKVRPQTIGQASRVGGVSPADITALLIILEANRRKAQGQKSDKKLASTMTESDHVPNVALAS

Radius of gyration: 23.16 Å; chains: 1; bounding box: 69×25×56 Å

pLDDT: mean 84.84, std 16.42, range [48.19, 98.44]

Secondary structure (DSSP, 8-state):
-GGGTTPBPPTT--STT-TTS-HHHHHHHHHH--SBHHHHHTSTT--HHHHHHHHHHHHHHHHHHHHHHHHHHHHHTTSSS----------

InterPro domains:
  IPR002218 tRNA uridine 5-carboxymethylaminomethyl modification enzyme MnmG-related [PTHR11806] (1-66)
  IPR026904 tRNA uridine 5-carboxymethylaminomethyl modification enzyme MnmG, C-terminal [PF13932] (1-77)
  IPR044920 tRNA uridine 5-carboxymethylaminomethyl modification enzyme, C-terminal subdomain superfamily [G3DSA:1.10.150.570] (9-59)
  IPR047001 tRNA uridine 5-carboxymethylaminomethyl modification enzyme, C-terminal subdomain [SM01228] (1-56)